Protein AF-A0A6M3K9S5-F1 (afdb_monomer)

pLDDT: mean 82.81, std 15.86, range [45.91, 96.75]

Radius of gyration: 12.72 Å; Cα contacts (8 Å, |Δi|>4): 90; chains: 1; bounding box: 33×20×32 Å

Sequence (72 aa):
MIYVPGAEQWVAVGQYVQAVKTAKANPEARFPYGLTCWWPCTGTEIIEQFRKGMHDRISDGVPYSRRGNNVP

Secondary structure (DSSP, 8-state):
-EEEGGGTEEE-HHHHHHHHHHHHH-TT-EESS-SS-SS-EEHHHHHHHHHHHHHHHHHT---GGGTT----

Mean predicted aligned error: 7.49 Å

Organism: NCBI:txid1070528

Foldseek 3Di:
DDQQQLVRDDDDPVVVVVVLVVLVVFQADWDCTESNHVHIDHSVRNNVVVVVVVVVVVVVVPPPVCPPPPDD

Solvent-accessible surface area (backbone atoms only — not comparable to full-atom values): 4108 Å² total; per-residue (Å²): 113,42,77,31,66,14,71,74,38,79,37,50,59,68,58,53,54,49,52,53,51,53,23,65,76,34,44,84,44,76,34,74,36,28,59,74,38,67,52,70,28,32,11,49,56,36,48,50,51,51,52,50,55,52,50,50,58,56,72,68,61,62,56,77,91,57,71,82,68,85,71,136

Structure (mmCIF, N/CA/C/O backbone):
data_AF-A0A6M3K9S5-F1
#
_entry.id   AF-A0A6M3K9S5-F1
#
loop_
_atom_site.group_PDB
_atom_site.id
_atom_site.type_symbol
_atom_site.label_atom_id
_atom_site.label_alt_id
_atom_site.label_comp_id
_atom_site.label_asym_id
_atom_site.label_entity_id
_atom_site.label_seq_id
_atom_site.pdbx_PDB_ins_code
_atom_site.Cartn_x
_atom_site.Cartn_y
_atom_site.Cartn_z
_atom_site.occupancy
_atom_site.B_iso_or_equiv
_atom_site.auth_seq_id
_atom_site.auth_comp_id
_atom_site.auth_asym_id
_atom_site.auth_atom_id
_atom_site.pdbx_PDB_model_num
ATOM 1 N N . MET A 1 1 ? 9.535 -9.957 -5.536 1.00 79.50 1 MET A N 1
ATOM 2 C CA . MET A 1 1 ? 9.252 -9.183 -4.304 1.00 79.50 1 MET A CA 1
ATOM 3 C C . MET A 1 1 ? 9.078 -7.723 -4.690 1.00 79.50 1 MET A C 1
ATOM 5 O O . MET A 1 1 ? 9.645 -7.331 -5.702 1.00 79.50 1 MET A O 1
ATOM 9 N N . ILE A 1 2 ? 8.287 -6.956 -3.943 1.00 85.06 2 ILE A N 1
ATOM 10 C CA . ILE A 1 2 ? 8.047 -5.522 -4.158 1.00 85.06 2 ILE A CA 1
ATOM 11 C C . ILE A 1 2 ? 8.478 -4.792 -2.890 1.00 85.06 2 ILE A C 1
ATOM 13 O O . ILE A 1 2 ? 8.123 -5.225 -1.797 1.00 85.06 2 ILE A O 1
ATOM 17 N N . TYR A 1 3 ? 9.232 -3.708 -3.039 1.00 87.56 3 TYR A N 1
ATOM 18 C CA . TYR A 1 3 ? 9.548 -2.819 -1.928 1.00 87.56 3 TYR A CA 1
ATOM 1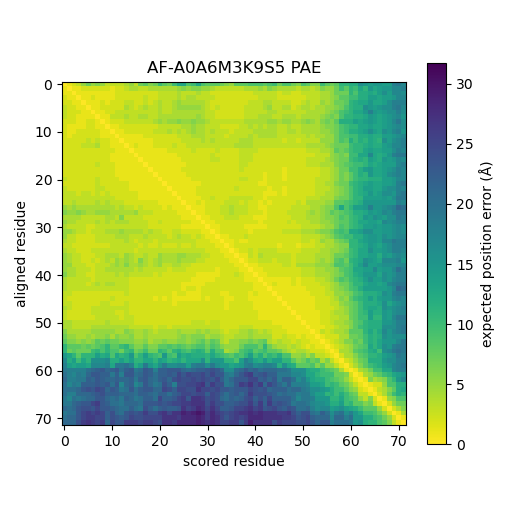9 C C . TYR A 1 3 ? 8.364 -1.890 -1.641 1.00 87.56 3 TYR A C 1
ATOM 21 O O . TYR A 1 3 ? 7.810 -1.291 -2.565 1.00 87.56 3 TYR A O 1
ATOM 29 N N . VAL A 1 4 ? 7.963 -1.794 -0.375 1.00 89.75 4 VAL A N 1
ATOM 30 C CA . VAL A 1 4 ? 6.896 -0.911 0.108 1.00 89.75 4 VAL A CA 1
ATOM 31 C C . VAL A 1 4 ? 7.539 0.195 0.942 1.00 89.75 4 VAL A C 1
ATOM 33 O O . VAL A 1 4 ? 7.923 -0.074 2.080 1.00 89.75 4 VAL A O 1
ATOM 36 N N . PRO A 1 5 ? 7.650 1.427 0.410 1.00 90.62 5 PRO A N 1
ATOM 37 C CA . PRO A 1 5 ? 8.298 2.533 1.113 1.00 90.62 5 PRO A CA 1
ATOM 38 C C . PRO A 1 5 ? 7.673 2.859 2.470 1.00 90.62 5 PRO A C 1
ATOM 40 O O . PRO A 1 5 ? 8.399 3.080 3.427 1.00 90.62 5 PRO A O 1
ATOM 43 N N . GLY A 1 6 ? 6.339 2.833 2.586 1.00 89.06 6 GLY A N 1
ATOM 44 C CA . GLY A 1 6 ? 5.663 3.162 3.849 1.00 89.06 6 GLY A CA 1
ATOM 45 C C . GLY A 1 6 ? 5.963 2.195 5.002 1.00 89.06 6 GLY A C 1
ATOM 46 O O . GLY A 1 6 ? 5.862 2.578 6.162 1.00 89.06 6 GLY A O 1
ATOM 47 N N . ALA A 1 7 ? 6.369 0.964 4.684 1.00 89.19 7 ALA A N 1
ATOM 48 C CA . ALA A 1 7 ? 6.763 -0.057 5.655 1.00 89.19 7 ALA A CA 1
ATOM 49 C C . ALA A 1 7 ? 8.281 -0.302 5.683 1.00 89.19 7 ALA A C 1
ATOM 51 O O . ALA A 1 7 ? 8.736 -1.154 6.440 1.00 89.19 7 ALA A O 1
ATOM 52 N N . GLU A 1 8 ? 9.041 0.364 4.807 1.00 90.88 8 GLU A N 1
ATOM 53 C CA . GLU A 1 8 ? 10.466 0.128 4.541 1.00 90.88 8 GLU A CA 1
ATOM 54 C C . GLU A 1 8 ? 10.828 -1.357 4.343 1.00 90.88 8 GLU A C 1
ATOM 56 O O . GLU A 1 8 ? 11.901 -1.826 4.723 1.00 90.88 8 GLU A O 1
ATOM 61 N N . GLN A 1 9 ? 9.925 -2.122 3.722 1.00 89.81 9 GLN A N 1
ATOM 62 C CA . GLN A 1 9 ? 10.012 -3.581 3.663 1.00 89.81 9 GLN A CA 1
ATOM 63 C C . GLN A 1 9 ? 9.840 -4.139 2.256 1.00 89.81 9 GLN A C 1
ATOM 65 O O . GLN A 1 9 ? 9.031 -3.671 1.452 1.00 89.81 9 GLN A O 1
ATOM 70 N N . TRP A 1 10 ? 10.571 -5.219 1.981 1.00 91.19 10 TRP A N 1
ATOM 71 C CA . TRP A 1 10 ? 10.359 -6.056 0.807 1.00 91.19 10 TRP A CA 1
ATOM 72 C C . TRP A 1 10 ? 9.300 -7.108 1.110 1.00 91.19 10 TRP A C 1
ATOM 74 O O . TRP A 1 10 ? 9.488 -7.969 1.965 1.00 91.19 10 TRP A O 1
ATOM 84 N N . VAL A 1 11 ? 8.196 -7.070 0.371 1.00 88.19 11 VAL A N 1
ATOM 85 C CA . VAL A 1 11 ? 7.084 -8.008 0.535 1.00 88.19 11 VAL A CA 1
ATOM 86 C C . VAL A 1 11 ? 6.894 -8.863 -0.712 1.00 88.19 11 VAL A C 1
ATOM 88 O O . VAL A 1 11 ? 7.241 -8.493 -1.842 1.00 88.19 11 VAL A O 1
ATOM 9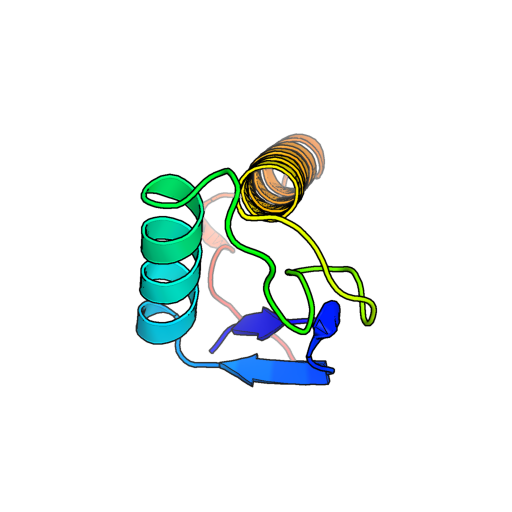1 N N . ALA A 1 12 ? 6.317 -10.048 -0.533 1.00 92.06 12 ALA A N 1
ATOM 92 C CA . ALA A 1 12 ? 5.890 -10.859 -1.662 1.00 92.06 12 ALA A CA 1
ATOM 93 C C . ALA A 1 12 ? 4.772 -10.142 -2.439 1.00 92.06 12 ALA A C 1
ATOM 95 O O . ALA A 1 12 ? 3.911 -9.488 -1.852 1.00 92.06 12 ALA A O 1
ATOM 96 N N . VAL A 1 13 ? 4.744 -10.312 -3.765 1.00 88.88 13 VAL A N 1
ATOM 97 C CA . VAL A 1 13 ? 3.725 -9.684 -4.631 1.00 88.88 13 VAL A CA 1
ATOM 98 C C . VAL A 1 13 ? 2.311 -10.074 -4.183 1.00 88.88 13 VAL A C 1
ATOM 100 O O . VAL A 1 13 ? 1.425 -9.228 -4.135 1.00 88.88 13 VAL A O 1
ATOM 103 N N . GLY A 1 14 ? 2.109 -11.338 -3.795 1.00 90.12 14 GLY A N 1
ATOM 104 C CA . GLY A 1 14 ? 0.822 -11.816 -3.285 1.00 90.12 14 GLY A CA 1
ATOM 105 C C . GLY A 1 14 ? 0.389 -11.120 -1.992 1.00 90.12 14 GLY A C 1
ATOM 106 O O . GLY A 1 14 ? -0.772 -10.740 -1.878 1.00 90.12 14 GLY A O 1
ATOM 107 N N . GLN A 1 15 ? 1.323 -10.878 -1.064 1.00 91.06 15 GLN A N 1
ATOM 108 C CA . GLN A 1 15 ? 1.055 -10.151 0.185 1.00 91.06 15 GLN A CA 1
ATOM 109 C C . GLN A 1 15 ? 0.680 -8.693 -0.097 1.00 91.06 15 GLN A C 1
ATOM 111 O O . GLN A 1 15 ? -0.307 -8.194 0.434 1.00 91.06 15 GLN A O 1
ATOM 116 N N . TYR A 1 16 ? 1.401 -8.042 -1.014 1.00 90.31 16 TYR A N 1
ATOM 117 C CA . TYR A 1 16 ? 1.092 -6.685 -1.462 1.00 90.31 16 TYR A CA 1
ATOM 118 C C . TYR A 1 16 ? -0.316 -6.581 -2.069 1.00 90.31 16 TYR A C 1
ATOM 120 O O . TYR A 1 16 ? -1.115 -5.736 -1.670 1.00 90.31 16 TYR A O 1
ATOM 128 N N . VAL A 1 17 ? -0.655 -7.476 -3.003 1.00 91.38 17 VAL A N 1
ATOM 129 C CA . VAL A 1 17 ? -1.980 -7.492 -3.643 1.00 91.38 17 VAL A CA 1
ATOM 130 C C . VAL A 1 17 ? -3.083 -7.776 -2.625 1.00 91.38 17 VAL A C 1
ATOM 132 O O 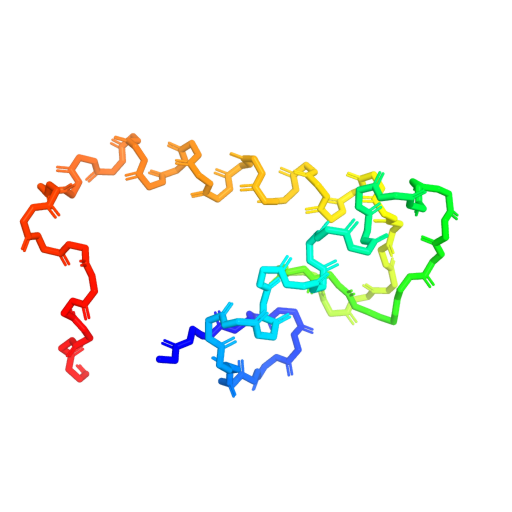. VAL A 1 17 ? -4.143 -7.153 -2.688 1.00 91.38 17 VAL A O 1
ATOM 135 N N . GLN A 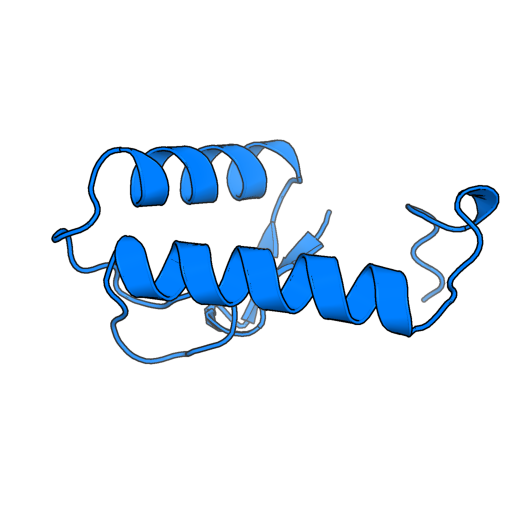1 18 ? -2.847 -8.688 -1.680 1.00 94.31 18 GLN A N 1
ATOM 136 C CA . GLN A 1 18 ? -3.812 -8.989 -0.630 1.00 94.31 18 GLN A CA 1
ATOM 137 C C . GLN A 1 18 ? -4.045 -7.778 0.279 1.00 94.31 18 GLN A C 1
ATOM 139 O O . GLN A 1 18 ? -5.197 -7.441 0.535 1.00 94.31 18 GLN A O 1
ATOM 144 N N . ALA A 1 19 ? -2.990 -7.069 0.689 1.00 91.31 19 ALA A N 1
ATOM 145 C CA . ALA A 1 19 ? -3.105 -5.853 1.493 1.00 91.31 19 ALA A CA 1
ATOM 146 C C . ALA A 1 19 ? -3.917 -4.758 0.778 1.00 91.31 19 ALA A C 1
ATOM 148 O O . ALA A 1 19 ? -4.820 -4.171 1.372 1.00 91.31 19 ALA A O 1
ATOM 149 N N . VAL A 1 20 ? -3.678 -4.544 -0.522 1.00 92.50 20 VAL A N 1
ATOM 150 C CA . VAL A 1 20 ? -4.457 -3.591 -1.335 1.00 92.50 20 VAL A CA 1
ATOM 151 C C . VAL A 1 20 ? -5.928 -4.011 -1.432 1.00 92.50 20 VAL A C 1
ATOM 153 O O . VAL A 1 20 ? -6.818 -3.170 -1.325 1.00 92.50 20 VAL A O 1
ATOM 156 N N . LYS A 1 21 ? -6.222 -5.309 -1.592 1.00 94.94 21 LYS A N 1
ATOM 157 C CA . LYS A 1 21 ? -7.607 -5.814 -1.580 1.00 94.94 21 LYS A CA 1
ATOM 158 C C . LYS A 1 21 ? -8.284 -5.589 -0.228 1.00 94.94 21 LYS A C 1
ATOM 160 O O . LYS A 1 21 ? -9.437 -5.167 -0.204 1.00 94.94 21 LYS A O 1
ATOM 165 N N . THR A 1 22 ? -7.574 -5.823 0.873 1.00 94.81 22 THR A N 1
ATOM 166 C CA . THR A 1 22 ? -8.077 -5.578 2.230 1.00 94.81 22 THR A CA 1
ATOM 167 C C . THR A 1 22 ? -8.390 -4.099 2.451 1.00 94.81 22 THR A C 1
ATOM 169 O O . THR A 1 22 ? -9.471 -3.785 2.944 1.00 94.81 22 THR A O 1
ATOM 172 N N . ALA A 1 23 ? -7.503 -3.195 2.024 1.00 94.12 23 ALA A N 1
ATOM 173 C CA . ALA A 1 23 ? -7.738 -1.751 2.063 1.00 94.12 23 ALA A CA 1
ATOM 174 C C . ALA A 1 23 ? -8.946 -1.336 1.206 1.00 94.12 23 ALA A C 1
ATOM 176 O O . ALA A 1 23 ? -9.782 -0.557 1.653 1.00 94.12 23 ALA A O 1
ATOM 177 N N . LYS A 1 24 ? -9.099 -1.920 0.009 1.00 93.81 24 LYS A N 1
ATOM 178 C CA . LYS A 1 24 ? -10.259 -1.676 -0.865 1.00 93.81 24 LYS A CA 1
ATOM 179 C C . LYS A 1 24 ? -11.581 -2.109 -0.228 1.00 93.81 24 LYS A C 1
ATOM 181 O O . LYS A 1 24 ? -12.593 -1.448 -0.429 1.00 93.81 24 LYS A O 1
ATOM 186 N N . ALA A 1 25 ? -11.582 -3.236 0.481 1.00 96.75 25 ALA A N 1
ATOM 187 C CA . ALA A 1 25 ? -12.769 -3.759 1.150 1.00 96.75 25 ALA A CA 1
ATOM 188 C C . ALA A 1 25 ? -13.138 -2.963 2.414 1.00 96.75 25 ALA A C 1
ATOM 190 O O . ALA A 1 25 ? -14.288 -3.008 2.835 1.00 96.75 25 ALA A O 1
ATOM 191 N N . ASN A 1 26 ? -12.183 -2.230 2.999 1.00 95.94 26 ASN A N 1
ATOM 192 C CA . ASN A 1 26 ? -12.348 -1.501 4.257 1.00 95.94 26 ASN A CA 1
ATOM 193 C C . ASN A 1 26 ? -11.863 -0.042 4.112 1.00 95.94 26 ASN A C 1
ATOM 195 O O . ASN A 1 26 ? -10.816 0.310 4.659 1.00 95.94 26 ASN A O 1
ATOM 199 N N . PRO A 1 27 ? -12.595 0.816 3.379 1.00 92.81 27 PRO A N 1
ATOM 200 C CA . PRO A 1 27 ? -12.146 2.171 3.045 1.00 92.81 27 PRO A CA 1
ATOM 201 C C . PRO A 1 27 ? -11.924 3.075 4.269 1.00 92.81 27 PRO A C 1
ATOM 203 O O . PRO A 1 27 ? -11.003 3.889 4.266 1.00 92.81 27 PRO A O 1
ATOM 206 N N . GLU A 1 28 ? -12.718 2.911 5.329 1.00 95.44 28 GLU A N 1
ATOM 207 C CA . GLU A 1 28 ? -12.632 3.721 6.556 1.00 95.44 28 GLU A CA 1
ATOM 208 C C . GLU A 1 28 ? -11.683 3.138 7.615 1.00 95.44 28 GLU A C 1
ATOM 210 O O . GLU A 1 28 ? -11.359 3.804 8.601 1.00 95.44 28 GLU A O 1
ATOM 215 N N . ALA A 1 29 ? -11.210 1.900 7.430 1.00 95.12 29 ALA A N 1
ATOM 216 C CA . ALA A 1 29 ? -10.277 1.291 8.368 1.00 95.12 29 ALA A CA 1
ATOM 217 C C . ALA A 1 29 ? -8.929 2.017 8.323 1.00 95.12 29 ALA A C 1
ATOM 219 O O . ALA A 1 29 ? -8.419 2.343 7.249 1.00 95.12 29 ALA A O 1
ATOM 220 N N . ARG A 1 30 ? -8.340 2.243 9.501 1.00 94.38 30 ARG A N 1
ATOM 221 C CA . ARG A 1 30 ? -6.988 2.791 9.636 1.00 94.38 30 ARG A CA 1
ATOM 222 C C . ARG A 1 30 ? -5.966 1.668 9.643 1.00 94.38 30 ARG A C 1
ATOM 224 O O . ARG A 1 30 ? -6.069 0.731 10.431 1.00 94.38 30 ARG A O 1
ATOM 231 N N . PHE A 1 31 ? -4.956 1.814 8.802 1.00 93.38 31 PHE A N 1
ATOM 232 C CA . PHE A 1 31 ? -3.793 0.945 8.746 1.00 93.38 31 PHE A CA 1
ATOM 233 C C . PHE A 1 31 ? -2.590 1.670 9.365 1.00 93.38 31 PHE A C 1
ATOM 235 O O . PHE A 1 31 ? -2.543 2.899 9.301 1.00 93.38 31 PHE A O 1
ATOM 242 N N . PRO A 1 32 ? -1.621 0.955 9.969 1.00 92.12 32 PRO A N 1
ATOM 243 C CA . PRO A 1 32 ? -0.492 1.580 10.672 1.00 92.12 32 PRO A CA 1
ATOM 244 C C . PRO A 1 32 ? 0.410 2.433 9.772 1.00 92.12 32 PRO A C 1
ATOM 246 O O . PRO A 1 32 ? 0.995 3.407 10.231 1.00 92.12 32 PRO A O 1
ATOM 249 N N . TYR A 1 33 ? 0.494 2.059 8.499 1.00 92.50 33 TYR A N 1
ATOM 250 C CA . TYR A 1 33 ? 1.241 2.719 7.436 1.00 92.50 33 TYR A CA 1
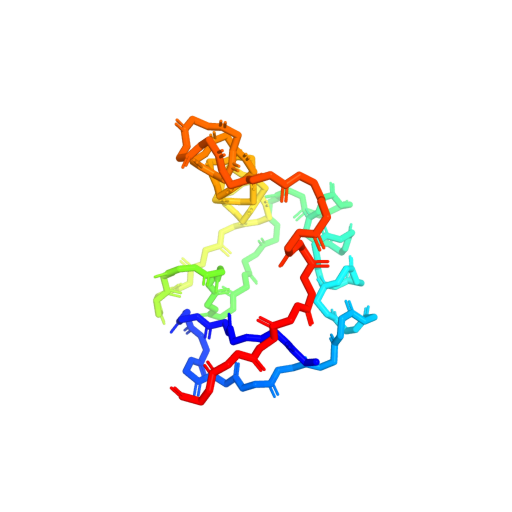ATOM 251 C C . TYR A 1 33 ? 0.481 2.522 6.120 1.00 92.50 33 TYR A C 1
ATOM 253 O O . TYR A 1 33 ? -0.384 1.645 6.015 1.00 92.50 33 TYR A O 1
ATOM 261 N N . GLY A 1 34 ? 0.802 3.314 5.101 1.00 91.75 34 GLY A N 1
ATOM 262 C CA . GLY A 1 34 ? 0.315 3.082 3.740 1.00 91.75 34 GLY A CA 1
ATOM 263 C C . GLY A 1 34 ? 1.387 2.501 2.829 1.00 91.75 34 GLY A C 1
ATOM 264 O O . GLY A 1 34 ? 2.405 1.973 3.266 1.00 91.75 34 GLY A O 1
ATOM 265 N N . LEU A 1 35 ? 1.157 2.591 1.521 1.00 91.06 35 LEU A N 1
ATOM 266 C CA . LEU A 1 35 ? 2.107 2.087 0.530 1.00 91.06 35 LEU A CA 1
ATOM 267 C C . LEU A 1 35 ? 3.328 3.002 0.420 1.00 91.06 35 LEU A C 1
ATOM 269 O O . LEU A 1 35 ? 4.435 2.522 0.193 1.00 91.06 35 LEU A O 1
ATOM 273 N N . THR A 1 36 ? 3.127 4.308 0.599 1.00 90.12 36 THR A N 1
ATOM 274 C CA . THR A 1 36 ? 4.182 5.328 0.491 1.00 90.12 36 THR A CA 1
ATOM 275 C C . THR A 1 36 ? 4.329 6.205 1.739 1.00 90.12 36 THR A C 1
ATOM 277 O O . THR A 1 36 ? 5.302 6.944 1.829 1.00 90.12 36 THR A O 1
ATOM 280 N N . CYS A 1 37 ? 3.376 6.158 2.678 1.00 91.00 37 CYS A N 1
ATOM 281 C CA . CYS A 1 37 ? 3.381 6.909 3.944 1.00 91.00 37 CYS A CA 1
ATOM 282 C C . CYS A 1 37 ? 3.811 6.007 5.111 1.00 91.00 37 CYS A C 1
ATOM 284 O O . CYS A 1 37 ? 3.304 4.892 5.221 1.00 91.00 37 CYS A O 1
ATOM 286 N N . TRP A 1 38 ? 4.678 6.507 6.000 1.00 91.69 38 TRP A N 1
ATOM 287 C CA . TRP A 1 38 ? 5.044 5.830 7.259 1.00 91.69 38 TRP A CA 1
ATOM 288 C C . TRP A 1 38 ? 4.044 6.091 8.399 1.00 91.69 38 TRP A C 1
ATOM 290 O O . TRP A 1 38 ? 4.095 5.432 9.433 1.00 91.69 38 TRP A O 1
ATOM 300 N N . TRP A 1 39 ? 3.139 7.059 8.226 1.00 91.75 39 TRP A N 1
ATOM 301 C CA . TRP A 1 39 ? 2.075 7.374 9.181 1.00 91.75 39 TRP A CA 1
ATOM 302 C C . TRP A 1 39 ? 0.789 6.589 8.882 1.00 91.75 39 TRP A C 1
ATOM 304 O O . TRP A 1 39 ? 0.615 6.103 7.758 1.00 91.75 39 TRP A O 1
ATOM 314 N N . PRO A 1 40 ? -0.142 6.496 9.853 1.00 93.94 40 PRO A N 1
ATOM 315 C CA . PRO A 1 40 ? -1.398 5.796 9.650 1.00 93.94 40 PRO A CA 1
ATOM 316 C C . PRO A 1 40 ? -2.212 6.379 8.499 1.00 93.94 40 PRO A C 1
ATOM 318 O O . PRO A 1 40 ? -2.461 7.583 8.452 1.00 93.94 40 PRO A O 1
ATOM 321 N N . CYS A 1 41 ? -2.653 5.503 7.605 1.00 93.69 41 CYS A N 1
ATOM 322 C CA . CYS A 1 41 ? -3.390 5.844 6.395 1.00 93.69 41 CYS A CA 1
ATOM 323 C C . CYS A 1 41 ? -4.674 4.986 6.353 1.00 93.69 41 CYS A C 1
ATOM 325 O O . CYS A 1 41 ? -4.709 3.845 6.821 1.00 93.69 41 CYS A O 1
ATOM 327 N N . THR A 1 42 ? -5.764 5.546 5.847 1.00 96.31 42 THR A N 1
ATOM 328 C CA . THR A 1 42 ? -7.048 4.860 5.670 1.00 96.31 42 THR A CA 1
ATOM 329 C C . THR A 1 42 ? -7.017 3.932 4.458 1.00 96.31 42 THR A C 1
ATOM 331 O O . THR A 1 42 ? -6.169 4.064 3.570 1.00 96.31 42 THR A O 1
ATOM 334 N N . GLY A 1 43 ? -7.967 2.997 4.381 1.00 93.88 43 GLY A N 1
ATOM 335 C CA . GLY A 1 43 ? -8.135 2.150 3.200 1.00 93.88 43 GLY A CA 1
ATO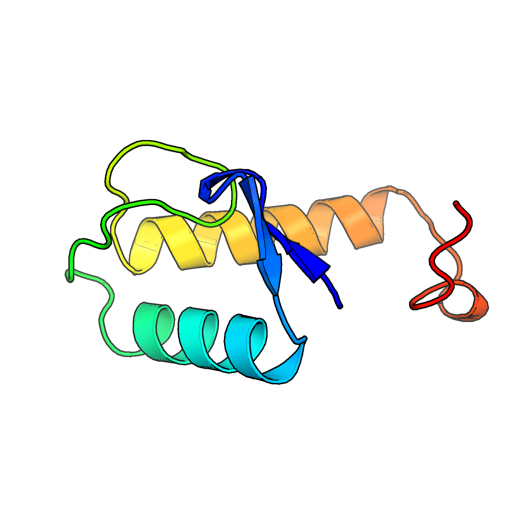M 336 C C . GLY A 1 43 ? -8.306 2.966 1.914 1.00 93.88 43 GLY A C 1
ATOM 337 O O . GLY A 1 43 ? -7.694 2.643 0.896 1.00 93.88 43 GLY A O 1
ATOM 338 N N . THR A 1 44 ? -9.056 4.069 1.971 1.00 94.69 44 THR A N 1
ATOM 339 C CA . THR A 1 44 ? -9.218 5.004 0.847 1.00 94.69 44 THR A CA 1
ATOM 340 C C . THR A 1 44 ? -7.884 5.613 0.412 1.00 94.69 44 THR A C 1
ATOM 342 O O . THR A 1 44 ? -7.532 5.524 -0.765 1.00 94.69 44 THR A O 1
ATOM 345 N N . GLU A 1 45 ? -7.093 6.142 1.349 1.00 94.56 45 GLU A N 1
ATOM 346 C CA . GLU A 1 45 ? -5.781 6.739 1.052 1.00 94.56 45 GLU A CA 1
ATOM 347 C C . GLU A 1 45 ? -4.795 5.714 0.475 1.00 94.56 45 GLU A C 1
ATOM 349 O O . GLU A 1 4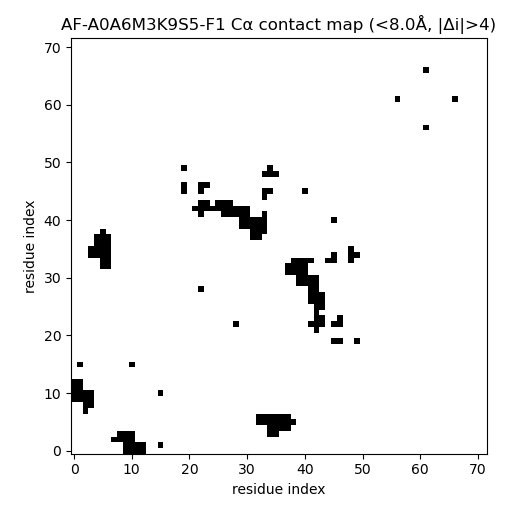5 ? -4.040 6.014 -0.451 1.00 94.56 45 GLU A O 1
ATOM 354 N N . ILE A 1 46 ? -4.822 4.470 0.963 1.00 94.19 46 ILE A N 1
ATOM 355 C CA . ILE A 1 46 ? -4.010 3.377 0.410 1.00 94.19 46 ILE A CA 1
ATOM 356 C C . ILE A 1 46 ? -4.385 3.093 -1.048 1.00 94.19 46 ILE A C 1
ATOM 358 O O . ILE A 1 46 ? -3.509 2.866 -1.887 1.00 94.19 46 ILE A O 1
ATOM 362 N N . ILE A 1 47 ? -5.677 3.118 -1.377 1.00 94.56 47 ILE A N 1
ATOM 363 C CA . ILE A 1 47 ? -6.146 2.901 -2.748 1.00 94.56 47 ILE A CA 1
ATOM 364 C C . ILE A 1 47 ? -5.768 4.065 -3.658 1.00 94.56 47 ILE A C 1
ATOM 366 O O . ILE A 1 47 ? -5.385 3.836 -4.807 1.00 94.56 47 ILE A O 1
ATOM 370 N N . GLU A 1 48 ? -5.813 5.298 -3.169 1.00 94.50 48 GLU A N 1
ATOM 371 C CA . GLU A 1 48 ? -5.321 6.459 -3.910 1.00 94.50 48 GLU A CA 1
ATOM 372 C C . GLU A 1 48 ? -3.819 6.358 -4.184 1.00 94.50 48 GLU A C 1
ATOM 374 O O . GLU A 1 48 ? -3.397 6.533 -5.329 1.00 94.50 48 GLU A O 1
ATOM 379 N N . GLN A 1 49 ? -3.016 5.975 -3.186 1.00 90.69 49 GLN A N 1
ATOM 380 C CA . GLN A 1 49 ? -1.580 5.723 -3.355 1.00 90.69 49 GLN A CA 1
ATOM 381 C C . GLN A 1 49 ? -1.315 4.617 -4.375 1.00 90.69 49 GLN A C 1
ATOM 383 O O . GLN A 1 49 ? -0.446 4.760 -5.236 1.00 90.69 49 GLN A O 1
ATOM 388 N N . PHE A 1 50 ? -2.093 3.534 -4.330 1.00 90.62 50 PHE A N 1
ATOM 389 C CA . PHE A 1 50 ? -1.998 2.453 -5.305 1.00 90.62 50 PHE A CA 1
ATOM 390 C C . PHE A 1 50 ? -2.304 2.950 -6.725 1.00 90.62 50 PHE A C 1
ATOM 392 O O . PHE A 1 50 ? -1.536 2.692 -7.652 1.00 90.62 50 PHE A O 1
ATOM 399 N N . ARG A 1 51 ? -3.394 3.709 -6.908 1.00 89.25 51 ARG A N 1
ATOM 400 C CA . ARG A 1 51 ? -3.780 4.284 -8.209 1.00 89.25 51 ARG A CA 1
ATOM 401 C C . ARG A 1 51 ? -2.733 5.262 -8.723 1.00 89.25 51 ARG A C 1
ATOM 403 O O . ARG A 1 51 ? -2.384 5.185 -9.899 1.00 89.25 51 ARG A O 1
ATOM 410 N N . LYS A 1 52 ? -2.199 6.120 -7.850 1.00 87.56 52 LYS A N 1
ATOM 411 C CA . LYS A 1 52 ? -1.114 7.049 -8.175 1.00 87.56 52 LYS A CA 1
ATOM 412 C C . LYS A 1 52 ? 0.131 6.291 -8.623 1.00 87.56 52 LYS A C 1
ATOM 414 O O . LYS A 1 52 ? 0.644 6.582 -9.693 1.00 87.56 52 LYS A O 1
ATOM 419 N N . GLY A 1 53 ? 0.545 5.262 -7.884 1.00 82.88 53 GLY A N 1
ATOM 420 C CA . GLY A 1 53 ? 1.677 4.415 -8.259 1.00 82.88 53 GLY A CA 1
ATOM 421 C C . GLY A 1 53 ? 1.471 3.676 -9.586 1.00 82.88 53 GLY A C 1
ATOM 422 O O . GLY A 1 53 ? 2.413 3.527 -10.358 1.00 82.88 53 GLY A O 1
ATOM 423 N N . MET A 1 54 ? 0.249 3.234 -9.906 1.00 80.50 54 MET A N 1
ATOM 424 C CA . MET A 1 54 ? 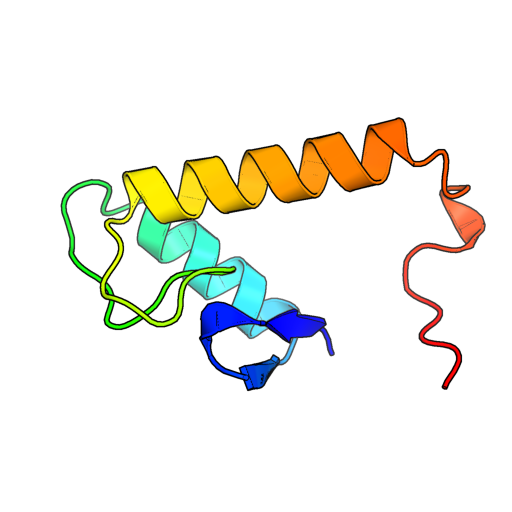-0.040 2.675 -11.234 1.00 80.50 54 MET A CA 1
ATOM 425 C C . MET A 1 54 ? 0.066 3.729 -12.338 1.00 80.50 54 MET A C 1
ATOM 427 O O . MET A 1 54 ? 0.604 3.428 -13.400 1.00 80.50 54 MET A O 1
ATOM 431 N N . HIS A 1 55 ? -0.466 4.929 -12.098 1.00 79.25 55 HIS A N 1
ATOM 432 C CA . HIS A 1 55 ? -0.463 6.022 -13.068 1.00 79.25 55 HIS A CA 1
ATOM 433 C C . HIS A 1 55 ? 0.960 6.504 -13.355 1.00 79.25 55 HIS A C 1
ATOM 435 O O . HIS A 1 55 ? 1.334 6.640 -14.514 1.00 79.25 55 HIS A O 1
ATOM 441 N N . ASP A 1 56 ? 1.773 6.643 -12.311 1.00 73.00 56 ASP A N 1
ATOM 442 C CA . ASP A 1 56 ? 3.189 6.994 -12.396 1.00 73.00 56 ASP A CA 1
ATOM 443 C C . ASP A 1 56 ? 3.950 5.969 -13.251 1.00 73.00 56 ASP A C 1
ATOM 445 O O . ASP A 1 56 ? 4.562 6.319 -14.249 1.00 73.00 56 ASP A O 1
ATOM 449 N N . ARG A 1 57 ? 3.750 4.667 -13.005 1.00 65.81 57 ARG A N 1
ATOM 450 C CA . ARG A 1 57 ? 4.357 3.572 -13.797 1.00 65.81 57 ARG A CA 1
ATOM 451 C C . ARG A 1 57 ? 3.865 3.469 -15.243 1.00 65.81 57 ARG A C 1
ATOM 453 O O . ARG A 1 57 ? 4.444 2.704 -16.017 1.00 65.81 57 ARG A O 1
ATOM 460 N N . ILE A 1 58 ? 2.742 4.100 -15.582 1.00 60.94 58 ILE A N 1
ATOM 461 C CA . ILE A 1 58 ? 2.246 4.211 -16.962 1.00 60.94 58 ILE A CA 1
ATOM 462 C C . ILE A 1 58 ? 2.867 5.448 -17.617 1.00 60.94 58 ILE A C 1
ATOM 464 O O . ILE A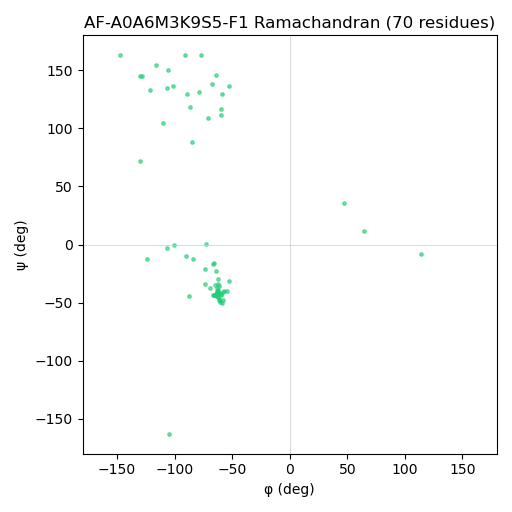 1 58 ? 3.330 5.358 -18.751 1.00 60.94 58 ILE A O 1
ATOM 468 N N . SER A 1 59 ? 2.907 6.568 -16.890 1.00 61.78 59 SER A N 1
ATOM 469 C CA . SER A 1 59 ? 3.492 7.833 -17.337 1.00 61.78 59 SER A CA 1
ATOM 470 C C . SER A 1 59 ? 5.000 7.733 -17.562 1.00 61.78 59 SER A C 1
ATOM 472 O O . SER A 1 59 ? 5.512 8.330 -18.501 1.00 61.78 59 SER A O 1
ATOM 474 N N . ASP A 1 60 ? 5.700 6.938 -16.753 1.00 58.28 60 ASP A N 1
ATOM 475 C CA . ASP A 1 60 ? 7.153 6.742 -16.823 1.00 58.28 60 ASP A CA 1
ATOM 476 C C . ASP A 1 60 ? 7.588 5.894 -18.040 1.00 58.28 60 ASP A C 1
ATOM 478 O O . ASP A 1 60 ? 8.764 5.612 -18.245 1.00 58.28 60 ASP A O 1
ATOM 482 N N . GLY A 1 61 ? 6.635 5.449 -18.875 1.00 49.69 61 GLY A N 1
ATOM 483 C CA . GLY A 1 61 ? 6.915 4.860 -20.187 1.00 49.69 61 GLY A CA 1
ATOM 484 C C . GLY A 1 61 ? 7.695 3.541 -20.160 1.00 49.69 61 GLY A C 1
ATOM 485 O O . GLY A 1 61 ? 8.156 3.092 -21.210 1.00 49.69 61 GLY A O 1
ATOM 486 N N . VAL A 1 62 ? 7.850 2.902 -18.993 1.00 55.56 62 VAL A N 1
ATOM 487 C CA . VAL A 1 62 ? 8.604 1.649 -18.857 1.00 55.56 62 VAL A CA 1
ATOM 488 C C . VAL A 1 62 ? 7.963 0.582 -19.753 1.00 55.56 62 VAL A C 1
ATOM 490 O O . VAL A 1 62 ? 6.810 0.199 -19.509 1.00 55.56 62 VAL A O 1
ATOM 493 N N . PRO A 1 63 ? 8.686 0.066 -20.770 1.00 51.91 63 PRO A N 1
ATOM 494 C CA . PRO A 1 63 ? 8.164 -0.949 -21.670 1.00 51.91 63 PRO A CA 1
ATOM 495 C C . PRO A 1 63 ? 7.621 -2.131 -20.875 1.00 51.91 63 PRO A C 1
ATOM 497 O O . PRO A 1 63 ? 8.261 -2.601 -19.931 1.00 51.91 63 PRO A O 1
ATOM 500 N N . TYR A 1 64 ? 6.453 -2.640 -21.269 1.00 52.97 64 TYR A N 1
ATOM 501 C CA . TYR A 1 64 ? 5.785 -3.749 -20.579 1.00 52.97 64 TYR A CA 1
ATOM 502 C C . TYR A 1 64 ? 6.713 -4.966 -20.394 1.00 52.97 64 TYR A C 1
ATOM 504 O O . TYR A 1 64 ? 6.651 -5.644 -19.373 1.00 52.97 64 TYR A O 1
ATOM 512 N N . SER A 1 65 ? 7.647 -5.173 -21.331 1.00 56.84 65 SER A N 1
ATOM 513 C CA . SER A 1 65 ? 8.683 -6.213 -21.316 1.00 56.84 65 SER A CA 1
ATOM 514 C C . SER A 1 65 ? 9.738 -6.082 -20.208 1.00 56.84 65 SER A C 1
ATOM 516 O O . SER A 1 65 ? 10.432 -7.055 -19.932 1.00 56.84 65 SER A O 1
ATOM 518 N N . ARG A 1 66 ? 9.872 -4.922 -19.550 1.00 55.50 66 ARG A N 1
ATOM 519 C CA . ARG A 1 66 ? 10.770 -4.727 -18.395 1.00 55.50 66 ARG A CA 1
ATOM 520 C C . ARG A 1 66 ? 10.051 -4.774 -17.044 1.00 55.50 66 ARG A C 1
ATOM 522 O O . ARG A 1 66 ? 10.695 -4.646 -16.003 1.00 55.50 66 ARG A O 1
ATOM 529 N N . ARG A 1 67 ? 8.728 -4.974 -17.017 1.00 55.69 67 ARG A N 1
ATOM 530 C CA . ARG A 1 67 ? 7.979 -5.095 -15.757 1.00 55.69 67 ARG A CA 1
ATOM 531 C C . ARG A 1 67 ? 8.318 -6.420 -15.068 1.00 55.69 67 ARG A C 1
ATOM 533 O O . ARG A 1 67 ? 7.888 -7.476 -15.508 1.00 55.69 67 ARG A O 1
ATOM 540 N N . GLY A 1 68 ? 9.054 -6.344 -13.960 1.00 54.38 68 GLY A N 1
ATOM 541 C CA . GLY A 1 68 ? 9.399 -7.497 -13.116 1.00 54.38 68 GLY A CA 1
ATOM 542 C C . GLY A 1 68 ? 10.886 -7.845 -13.087 1.00 54.38 68 GLY A C 1
ATOM 543 O O . GLY A 1 68 ? 11.287 -8.649 -12.248 1.00 54.38 68 GLY A O 1
ATOM 544 N N . ASN A 1 69 ? 11.706 -7.211 -13.930 1.00 46.25 69 ASN A N 1
ATOM 545 C CA . ASN A 1 69 ? 13.152 -7.362 -13.850 1.00 46.25 69 ASN A CA 1
ATOM 546 C C . ASN A 1 69 ? 13.690 -6.372 -12.811 1.00 46.25 69 ASN A C 1
ATOM 548 O O . ASN A 1 69 ? 13.997 -5.224 -13.125 1.00 46.25 69 ASN A O 1
ATOM 552 N N . ASN A 1 70 ? 13.730 -6.811 -11.552 1.00 52.91 70 ASN A N 1
ATOM 553 C CA . ASN A 1 70 ? 14.578 -6.183 -10.545 1.00 52.91 70 ASN A CA 1
ATOM 554 C C . ASN A 1 70 ? 16.020 -6.301 -11.053 1.00 52.91 70 ASN A C 1
ATOM 556 O O . ASN A 1 70 ? 16.547 -7.407 -11.153 1.00 52.91 70 ASN A O 1
ATOM 560 N N . VAL A 1 71 ? 16.625 -5.177 -11.415 1.00 45.91 71 VAL A N 1
ATOM 561 C CA . VAL A 1 71 ? 18.067 -5.069 -11.666 1.00 45.91 71 VAL A CA 1
ATOM 562 C C . VAL A 1 71 ? 18.627 -4.309 -10.451 1.00 45.91 71 VAL A C 1
ATOM 564 O O . VAL A 1 71 ? 17.927 -3.404 -9.990 1.00 45.91 71 VAL A O 1
ATOM 567 N N . PRO A 1 72 ? 19.752 -4.769 -9.868 1.00 47.59 72 PRO A N 1
ATOM 568 C CA . PRO A 1 72 ? 20.141 -4.534 -8.471 1.00 47.59 72 PRO A CA 1
ATOM 569 C C . PRO A 1 72 ? 20.359 -3.075 -8.075 1.00 47.59 72 PRO A C 1
ATOM 571 O O . PRO A 1 72 ? 20.681 -2.253 -8.961 1.00 47.59 72 PRO A O 1
#